Protein AF-A0A0D2IKC1-F1 (afdb_monomer_lite)

Radius of gyration: 21.01 Å; chains: 1; bounding box: 53×31×70 Å

Sequence (144 aa):
MRVSNPQKHMRSHPHPYLSGNFAPVHQTQPLTPCKYSGEIPEELRGGEYVRNGGNPVTNGDLGRDAHWFDGDGMLSGVSFTRTTNGVQPEFVNQYILTDVYLAAMSSKYLRVPTLPSIATLVNPLSSLYTMMAEPWRPASQAHQ

pLDDT: mean 77.97, std 18.46, range [29.77, 98.19]

Structure (mmCIF, N/CA/C/O backbone):
data_AF-A0A0D2IKC1-F1
#
_entry.id   AF-A0A0D2IKC1-F1
#
loop_
_atom_site.group_PDB
_atom_site.id
_atom_site.type_symbol
_atom_site.label_atom_id
_atom_site.label_alt_id
_atom_site.label_comp_id
_atom_site.label_asym_id
_atom_site.label_entity_id
_atom_site.label_seq_id
_atom_site.pdbx_PDB_ins_code
_atom_site.Cartn_x
_atom_site.Cartn_y
_atom_site.Cartn_z
_atom_site.occupancy
_atom_site.B_iso_or_equiv
_atom_site.auth_seq_id
_atom_site.auth_comp_id
_atom_site.auth_asym_id
_atom_site.auth_atom_id
_atom_site.pdbx_PDB_model_num
ATOM 1 N N . MET A 1 1 ? 31.968 16.083 -44.569 1.00 36.75 1 MET A N 1
ATOM 2 C CA . MET A 1 1 ? 30.580 15.748 -44.184 1.00 36.75 1 MET A CA 1
ATOM 3 C C . MET A 1 1 ? 30.506 15.682 -42.666 1.00 36.75 1 MET A C 1
ATOM 5 O O . MET A 1 1 ? 31.145 14.818 -42.085 1.00 36.75 1 MET A O 1
ATOM 9 N N . ARG A 1 2 ? 29.832 16.639 -42.014 1.00 33.56 2 ARG A N 1
ATOM 10 C CA . ARG A 1 2 ? 29.588 16.599 -40.563 1.00 33.56 2 ARG A CA 1
ATOM 11 C C . ARG A 1 2 ? 28.373 15.708 -40.328 1.00 33.56 2 ARG A C 1
ATOM 13 O O . ARG A 1 2 ? 27.278 16.066 -40.744 1.00 33.56 2 ARG A O 1
ATOM 20 N N . VAL A 1 3 ? 28.588 14.550 -39.715 1.00 41.09 3 VAL A N 1
ATOM 21 C CA . VAL A 1 3 ? 27.507 13.678 -39.254 1.00 41.09 3 VAL A CA 1
ATOM 22 C C . VAL A 1 3 ? 26.861 14.381 -38.063 1.00 41.09 3 VAL A C 1
ATOM 24 O O . VAL A 1 3 ? 27.502 14.592 -37.035 1.00 41.09 3 VAL A O 1
ATOM 27 N N . SER A 1 4 ? 25.624 14.836 -38.235 1.00 38.31 4 SER A N 1
ATOM 28 C CA . SER A 1 4 ? 24.820 15.425 -37.169 1.00 38.31 4 SER A CA 1
ATOM 29 C C . SER A 1 4 ? 24.510 14.352 -36.128 1.00 38.31 4 SER A C 1
ATOM 31 O O . SER A 1 4 ? 23.777 13.406 -36.404 1.00 38.31 4 SER A O 1
ATOM 33 N N . ASN A 1 5 ? 25.088 14.508 -34.940 1.00 39.28 5 ASN A N 1
ATOM 34 C CA . ASN A 1 5 ? 24.767 13.737 -33.747 1.00 39.28 5 ASN A CA 1
ATOM 35 C C . ASN A 1 5 ? 23.294 14.005 -33.370 1.00 39.28 5 ASN A C 1
ATOM 37 O O . ASN A 1 5 ? 22.967 15.169 -33.117 1.00 39.28 5 ASN A O 1
ATOM 41 N N . PRO A 1 6 ? 22.390 13.008 -33.348 1.00 40.22 6 PRO A N 1
ATOM 42 C CA . PRO A 1 6 ? 21.033 13.236 -32.874 1.00 40.22 6 PRO A CA 1
ATOM 43 C C . PRO A 1 6 ? 21.110 13.568 -31.382 1.00 40.22 6 PRO A C 1
ATOM 45 O O . PRO A 1 6 ? 21.618 12.786 -30.576 1.00 40.22 6 PRO A O 1
ATOM 48 N N . GLN A 1 7 ? 20.678 14.774 -31.014 1.00 43.16 7 GLN A N 1
ATOM 49 C CA . GLN A 1 7 ? 20.660 15.192 -29.620 1.00 43.16 7 GLN A CA 1
ATOM 50 C C . GLN A 1 7 ? 19.737 14.263 -28.827 1.00 43.16 7 GLN A C 1
ATOM 52 O O . GLN A 1 7 ? 18.526 14.236 -29.028 1.00 43.16 7 GLN A O 1
ATOM 57 N N . LYS A 1 8 ? 20.347 13.500 -27.914 1.00 44.22 8 LYS A N 1
ATOM 58 C CA . LYS A 1 8 ? 19.690 12.764 -26.834 1.00 44.22 8 LYS A CA 1
ATOM 59 C C . LYS A 1 8 ? 18.758 13.718 -26.092 1.00 44.22 8 LYS A C 1
ATOM 61 O O . LYS A 1 8 ? 19.224 14.560 -25.326 1.00 44.22 8 LYS A O 1
ATOM 66 N N . HIS A 1 9 ? 17.452 13.571 -26.286 1.00 40.59 9 HIS A N 1
ATOM 67 C CA . HIS A 1 9 ? 16.474 14.193 -25.406 1.00 40.59 9 HIS A CA 1
ATOM 68 C C . HIS A 1 9 ? 16.601 13.512 -24.039 1.00 40.59 9 HIS A C 1
ATOM 70 O O . HIS A 1 9 ? 16.037 12.445 -23.801 1.00 40.59 9 HIS A O 1
ATOM 76 N N . MET A 1 10 ? 17.393 14.095 -23.138 1.00 43.75 10 MET A N 1
ATOM 77 C CA . MET A 1 10 ? 17.291 13.760 -21.724 1.00 43.75 10 MET A CA 1
ATOM 78 C C . MET A 1 10 ? 15.856 14.084 -21.313 1.00 43.75 10 MET A C 1
ATOM 80 O O . MET A 1 10 ? 15.441 15.243 -21.389 1.00 43.75 10 MET A O 1
ATOM 84 N N . ARG A 1 11 ? 15.068 13.069 -20.940 1.00 51.44 11 ARG A N 1
ATOM 85 C CA . ARG A 1 11 ? 13.769 13.298 -20.305 1.00 51.44 11 ARG A CA 1
ATOM 86 C C . ARG A 1 11 ? 14.058 14.027 -18.993 1.00 51.44 11 ARG A C 1
ATOM 88 O O . ARG A 1 11 ? 14.501 13.426 -18.025 1.00 51.44 11 ARG A O 1
ATOM 95 N N . SER A 1 12 ? 13.882 15.346 -19.000 1.00 54.03 12 SER A N 1
ATOM 96 C CA . SER A 1 12 ? 14.170 16.240 -17.872 1.00 54.03 12 SER A CA 1
ATOM 97 C C . SER A 1 12 ? 13.123 16.167 -16.758 1.00 54.03 12 SER A C 1
ATOM 99 O O . SER A 1 12 ? 13.235 16.886 -15.769 1.00 54.03 12 SER A O 1
ATOM 101 N N . HIS A 1 13 ? 12.110 15.312 -16.912 1.00 57.81 13 HIS A N 1
ATOM 102 C CA . HIS A 1 13 ? 10.990 15.184 -15.992 1.00 57.81 13 HIS A CA 1
ATOM 103 C C . HIS A 1 13 ? 10.918 13.745 -15.462 1.00 57.81 13 HIS A C 1
ATOM 105 O O . HIS A 1 13 ? 11.037 12.811 -16.262 1.00 57.81 13 HIS A O 1
ATOM 111 N N . PRO A 1 14 ? 10.723 13.554 -14.143 1.00 65.56 14 PRO A N 1
ATOM 112 C CA . PRO A 1 14 ? 10.486 12.235 -13.572 1.00 65.56 14 PRO A CA 1
ATOM 113 C C . PRO A 1 14 ? 9.279 11.567 -14.244 1.00 65.56 14 PRO A C 1
ATOM 115 O O . PRO A 1 14 ? 8.345 12.253 -14.664 1.00 65.56 14 PRO A O 1
ATOM 118 N N . HIS A 1 15 ? 9.285 10.234 -14.342 1.00 69.62 15 HIS A N 1
ATOM 119 C CA . HIS A 1 15 ? 8.176 9.496 -14.949 1.00 69.62 15 HIS A CA 1
ATOM 120 C C . HIS A 1 15 ? 6.845 9.876 -14.258 1.00 69.62 15 HIS A C 1
ATOM 122 O O . HIS A 1 15 ? 6.787 9.882 -13.022 1.00 69.62 15 HIS A O 1
ATOM 128 N N . PRO A 1 16 ? 5.762 10.187 -14.998 1.00 72.62 16 PRO A N 1
ATOM 129 C CA . PRO A 1 16 ? 4.511 10.677 -14.407 1.00 72.62 16 PRO A CA 1
ATOM 130 C C . PRO A 1 16 ? 3.905 9.702 -13.385 1.00 72.62 16 PRO A C 1
ATOM 132 O O . PRO A 1 16 ? 3.363 10.131 -12.374 1.00 72.62 16 PRO A O 1
ATOM 135 N N . TYR A 1 17 ? 4.070 8.393 -13.595 1.00 74.19 17 TYR A N 1
ATOM 136 C CA . TYR A 1 17 ? 3.612 7.350 -12.661 1.00 74.19 17 TYR A CA 1
ATOM 137 C C . TYR A 1 17 ? 4.562 7.047 -11.495 1.00 74.19 17 TYR A C 1
ATOM 139 O O . TYR A 1 17 ? 4.313 6.108 -10.753 1.00 74.19 17 TYR A O 1
ATOM 147 N N . LEU A 1 18 ? 5.652 7.800 -11.343 1.00 74.19 18 LEU A N 1
ATOM 148 C CA . LEU A 1 18 ? 6.610 7.663 -10.240 1.00 74.19 18 LEU A CA 1
ATOM 149 C C . LEU A 1 18 ? 6.858 9.011 -9.544 1.00 74.19 18 LEU A C 1
ATOM 151 O O . LEU A 1 18 ? 7.873 9.195 -8.875 1.00 74.19 18 LEU A O 1
ATOM 155 N N . SER A 1 19 ? 5.957 9.982 -9.726 1.00 78.44 19 SER A N 1
ATOM 156 C CA . SER A 1 19 ? 6.089 11.332 -9.174 1.00 78.44 19 SER A CA 1
ATOM 157 C C . SER A 1 19 ? 4.774 11.866 -8.605 1.00 78.44 19 SER A C 1
ATOM 159 O O . SER A 1 19 ? 3.685 11.383 -8.921 1.00 78.44 19 SER A O 1
ATOM 161 N N . GLY A 1 20 ? 4.879 12.858 -7.713 1.00 84.56 20 GLY A N 1
ATOM 162 C CA . GLY A 1 20 ? 3.728 13.437 -7.017 1.00 84.56 20 GLY A CA 1
ATOM 163 C C . GLY A 1 20 ? 2.940 12.382 -6.235 1.00 84.56 20 GLY A C 1
ATOM 164 O O . GLY A 1 20 ? 3.525 11.565 -5.531 1.00 84.56 20 GLY A O 1
ATOM 165 N N . ASN A 1 21 ? 1.616 12.367 -6.394 1.00 84.81 21 ASN A N 1
ATOM 166 C CA . ASN A 1 21 ? 0.735 11.397 -5.727 1.00 84.81 21 ASN A CA 1
ATOM 167 C C . ASN A 1 21 ? 0.915 9.944 -6.206 1.00 84.81 21 ASN A C 1
ATOM 169 O O . ASN A 1 21 ? 0.376 9.038 -5.577 1.00 84.81 21 ASN A O 1
ATOM 173 N N . PHE A 1 22 ? 1.637 9.723 -7.308 1.00 82.50 22 PHE A N 1
ATOM 174 C CA . PHE A 1 22 ? 1.987 8.392 -7.812 1.00 82.50 22 PHE A CA 1
ATOM 175 C C . PHE A 1 22 ? 3.395 7.962 -7.386 1.00 82.50 22 PHE A C 1
ATOM 177 O O . PHE A 1 22 ? 3.862 6.899 -7.785 1.00 82.50 22 PHE A O 1
ATOM 184 N N . ALA A 1 23 ? 4.098 8.788 -6.604 1.00 84.31 23 ALA A N 1
ATOM 185 C CA . ALA A 1 23 ? 5.395 8.411 -6.071 1.00 84.31 23 ALA A CA 1
ATOM 186 C C . ALA A 1 23 ? 5.254 7.192 -5.135 1.00 84.31 23 ALA A C 1
ATOM 188 O O . ALA A 1 23 ? 4.305 7.135 -4.347 1.00 84.31 23 ALA A O 1
ATOM 189 N N . PRO A 1 24 ? 6.196 6.236 -5.185 1.00 85.94 24 PRO A N 1
ATOM 190 C CA . PRO A 1 24 ? 6.173 5.076 -4.303 1.00 85.94 24 PRO A CA 1
ATOM 191 C C . PRO A 1 24 ? 6.246 5.460 -2.821 1.00 85.94 24 PRO A C 1
ATOM 193 O O . PRO A 1 24 ? 7.022 6.329 -2.417 1.00 85.94 24 PRO A O 1
ATOM 196 N N . VAL A 1 25 ? 5.479 4.757 -1.993 1.00 88.50 25 VAL A N 1
ATOM 197 C CA . VAL A 1 25 ? 5.512 4.850 -0.532 1.00 88.50 25 VAL A CA 1
ATOM 198 C C . VAL A 1 25 ? 6.318 3.675 0.012 1.00 88.50 25 VAL A C 1
ATOM 200 O O . VAL A 1 25 ? 5.854 2.541 0.041 1.00 88.50 25 VAL A O 1
ATOM 203 N N . HIS A 1 26 ? 7.544 3.926 0.463 1.00 85.50 26 HIS A N 1
ATOM 204 C CA . HIS A 1 26 ? 8.419 2.854 0.957 1.00 85.50 26 HIS A CA 1
ATOM 205 C C . HIS A 1 26 ? 8.158 2.458 2.415 1.00 85.50 26 HIS A C 1
ATOM 207 O O . HIS A 1 26 ? 8.570 1.383 2.844 1.00 85.50 26 HIS A O 1
ATOM 213 N N . GLN A 1 27 ? 7.486 3.317 3.178 1.00 90.44 27 GLN A N 1
ATOM 214 C CA . GLN A 1 27 ? 7.196 3.071 4.583 1.00 90.44 27 GLN A CA 1
ATOM 215 C C . GLN A 1 27 ? 5.941 2.213 4.734 1.00 90.44 27 GLN A C 1
ATOM 217 O O . GLN A 1 27 ? 4.877 2.579 4.237 1.00 90.44 27 GLN A O 1
ATOM 222 N N . THR A 1 28 ? 6.053 1.123 5.485 1.00 94.69 28 THR A N 1
ATOM 223 C CA . THR A 1 28 ? 4.905 0.392 6.022 1.00 94.69 28 THR A CA 1
ATOM 224 C C . THR A 1 28 ? 4.590 0.885 7.428 1.00 94.69 28 THR A C 1
ATOM 226 O O . THR A 1 28 ? 5.493 1.238 8.192 1.00 94.69 28 THR A O 1
ATOM 229 N N . GLN A 1 29 ? 3.311 0.921 7.774 1.00 96.25 29 GLN A N 1
ATOM 230 C CA . GLN A 1 29 ? 2.822 1.374 9.067 1.00 96.25 29 GLN A CA 1
ATOM 231 C C . GLN A 1 29 ? 1.930 0.283 9.660 1.00 96.25 29 GLN A C 1
ATOM 233 O O . GLN A 1 29 ? 1.029 -0.198 8.966 1.00 96.25 29 GLN A O 1
ATOM 238 N N . PRO A 1 30 ? 2.155 -0.112 10.928 1.00 96.62 30 PRO A N 1
ATOM 239 C CA . PRO A 1 30 ? 1.177 -0.901 11.667 1.00 96.62 30 PRO A CA 1
ATOM 240 C C . PRO A 1 30 ? -0.064 -0.040 11.940 1.00 96.62 30 PRO A C 1
ATOM 242 O O . PRO A 1 30 ? -0.077 1.140 11.591 1.00 96.62 30 PRO A O 1
ATOM 245 N N . LEU A 1 31 ? -1.076 -0.601 12.609 1.00 97.06 31 LEU A N 1
ATOM 246 C CA . LEU A 1 31 ? -2.231 0.165 13.089 1.00 97.06 31 LEU A CA 1
ATOM 247 C C . LEU A 1 31 ? -1.763 1.421 13.840 1.00 97.06 31 LEU A C 1
ATOM 249 O O . LEU A 1 31 ? -1.176 1.342 14.919 1.00 97.06 31 LEU A O 1
ATOM 253 N N . THR A 1 32 ? -1.965 2.573 13.204 1.00 97.75 32 THR A N 1
ATOM 254 C CA . THR A 1 32 ? -1.449 3.868 13.643 1.00 97.75 32 THR A CA 1
ATOM 255 C C . THR A 1 32 ? -2.616 4.841 13.803 1.00 97.75 32 THR A C 1
ATOM 257 O O . THR A 1 32 ? -3.288 5.142 12.810 1.00 97.75 32 THR A O 1
ATOM 260 N N . PRO A 1 33 ? -2.871 5.372 15.015 1.00 97.00 33 PRO A N 1
ATOM 261 C CA . PRO A 1 33 ? -3.985 6.282 15.266 1.00 97.00 33 PRO A CA 1
ATOM 262 C C . PRO A 1 33 ? -4.004 7.494 14.331 1.00 97.00 33 PRO A C 1
ATOM 264 O O . PRO A 1 33 ? -3.028 8.238 14.210 1.00 97.00 33 PRO A O 1
ATOM 267 N N . CYS A 1 34 ? -5.148 7.711 13.687 1.00 95.19 34 CYS A N 1
ATOM 268 C CA . CYS A 1 34 ? -5.388 8.837 12.796 1.00 95.19 34 CYS A CA 1
ATOM 269 C C . CYS A 1 34 ? -6.026 10.011 13.536 1.00 95.19 34 CYS A C 1
ATOM 271 O O . CYS A 1 34 ? -6.860 9.842 14.428 1.00 95.19 34 CYS A O 1
ATOM 273 N N . LYS A 1 35 ? -5.695 11.225 13.090 1.00 95.81 35 LYS A N 1
ATOM 274 C CA . LYS A 1 35 ? -6.485 12.415 13.419 1.00 95.81 35 LYS A CA 1
ATOM 275 C C . LYS A 1 35 ? -7.739 12.428 12.550 1.00 95.81 35 LYS A C 1
ATOM 277 O O . LYS A 1 35 ? -7.649 12.194 11.347 1.00 95.81 35 LYS A O 1
ATOM 282 N N . TYR A 1 36 ? -8.880 12.742 13.149 1.00 95.19 36 TYR A N 1
ATOM 283 C CA . TYR A 1 36 ? -10.155 12.895 12.454 1.00 95.19 36 TYR A CA 1
ATOM 284 C C . TYR A 1 36 ? -10.929 14.089 13.026 1.00 95.19 36 TYR A C 1
ATOM 286 O O . TYR A 1 36 ? -10.593 14.608 14.092 1.00 95.19 36 TYR A O 1
ATOM 294 N N . SER A 1 37 ? -11.941 14.547 12.296 1.00 96.31 37 SER A N 1
ATOM 295 C CA . SER A 1 37 ? -12.863 15.600 12.719 1.00 96.31 37 SER A CA 1
ATOM 296 C C . SER A 1 37 ? -14.306 15.122 12.566 1.00 96.31 37 SER A C 1
ATOM 298 O O . SER A 1 37 ? -14.600 14.280 11.719 1.00 96.31 37 SER A O 1
ATOM 300 N N . GLY A 1 38 ? -15.202 15.663 13.393 1.00 95.00 38 GLY A N 1
ATOM 301 C CA . GLY A 1 38 ? -16.590 15.210 13.464 1.00 95.00 38 GLY A CA 1
ATOM 302 C C . GLY A 1 38 ? -16.752 13.929 14.284 1.00 95.00 38 GLY A C 1
ATOM 303 O O . GLY A 1 38 ? -15.924 13.614 15.138 1.00 95.00 38 GLY A O 1
ATOM 304 N N . GLU A 1 39 ? -17.840 13.215 14.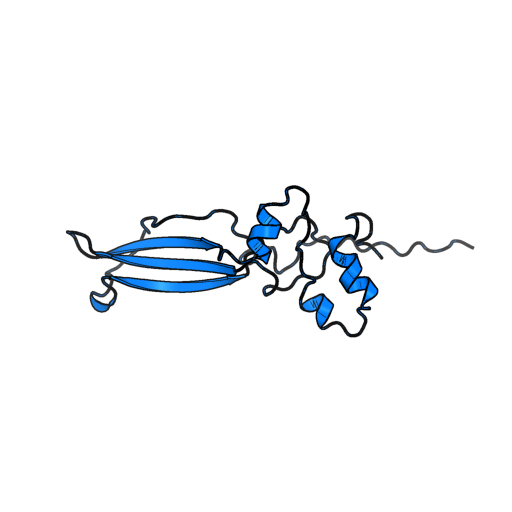025 1.00 94.56 39 GLU A N 1
ATOM 305 C CA . GLU A 1 39 ? -18.209 11.982 14.715 1.00 94.56 39 GLU A CA 1
ATOM 306 C C . GLU A 1 39 ? -18.168 10.809 13.732 1.00 94.56 39 GLU A C 1
ATOM 308 O O . GLU A 1 39 ? -18.596 10.935 12.583 1.00 94.56 39 GLU A O 1
ATOM 313 N N . ILE A 1 40 ? -17.614 9.679 14.171 1.00 95.44 40 ILE A N 1
ATOM 314 C CA . ILE A 1 40 ? -17.551 8.459 13.364 1.00 95.44 40 ILE A CA 1
ATOM 315 C C . ILE A 1 40 ? -18.844 7.672 13.602 1.00 95.44 40 ILE A C 1
ATOM 317 O O . ILE A 1 40 ? -19.117 7.348 14.758 1.00 95.44 40 ILE A O 1
ATOM 321 N N . PRO A 1 41 ? -19.614 7.338 12.548 1.00 94.69 41 PRO A N 1
ATOM 322 C CA . PRO A 1 41 ? -20.848 6.574 12.689 1.00 94.69 41 PRO A CA 1
ATOM 323 C C . PRO A 1 41 ? -20.625 5.220 13.363 1.00 94.69 41 PRO A C 1
ATOM 325 O O . PRO A 1 41 ? -19.647 4.517 13.086 1.00 94.69 41 PRO A O 1
ATOM 328 N N . GLU A 1 42 ? -21.562 4.835 14.224 1.00 92.75 42 GLU A N 1
ATOM 329 C CA . GLU A 1 42 ? -21.457 3.613 15.021 1.00 92.75 42 GLU A CA 1
ATOM 330 C C . GLU A 1 42 ? -21.507 2.336 14.178 1.00 92.75 42 GLU A C 1
ATOM 332 O O . GLU A 1 42 ? -21.002 1.294 14.590 1.00 92.75 42 GLU A O 1
ATOM 337 N N . GLU A 1 43 ? -22.052 2.416 12.968 1.00 95.06 43 GLU A N 1
ATOM 338 C CA . GLU A 1 43 ? -22.112 1.324 12.001 1.00 95.06 43 GLU A CA 1
ATOM 339 C C . GLU A 1 43 ? -20.726 0.937 11.466 1.00 95.06 43 GLU A C 1
ATOM 341 O O . GLU A 1 43 ? -20.538 -0.190 11.012 1.00 95.06 43 GLU A O 1
ATOM 346 N N . LEU A 1 44 ? -19.745 1.846 11.528 1.00 95.50 44 LEU A N 1
ATOM 347 C CA . LEU A 1 44 ? -18.365 1.565 11.121 1.00 95.50 44 LEU A CA 1
ATOM 348 C C . LEU A 1 44 ? -17.549 0.895 12.231 1.00 95.50 44 LEU A C 1
ATOM 350 O O . LEU A 1 44 ? -16.456 0.399 11.971 1.00 95.50 44 LEU A O 1
ATOM 354 N N . ARG A 1 45 ? -18.052 0.868 13.469 1.00 95.38 45 ARG A N 1
ATOM 355 C CA . ARG A 1 45 ? -17.351 0.335 14.641 1.00 95.38 45 ARG A CA 1
ATOM 356 C C . ARG A 1 45 ? -16.974 -1.137 14.444 1.00 95.38 45 ARG A C 1
ATOM 358 O O . ARG A 1 45 ? -17.836 -2.007 14.360 1.00 95.38 45 ARG A O 1
ATOM 365 N N . GLY A 1 46 ? -15.675 -1.424 14.483 1.00 95.12 46 GLY A N 1
ATOM 366 C CA . GLY A 1 46 ? -15.120 -2.762 14.263 1.00 95.12 46 GLY A CA 1
ATOM 367 C C . GLY A 1 46 ? -15.018 -3.165 12.789 1.00 95.12 46 GLY A C 1
ATOM 368 O O . GLY A 1 46 ? -14.656 -4.303 12.507 1.00 95.12 46 GLY A O 1
ATOM 369 N N . GLY A 1 47 ? -15.346 -2.259 11.865 1.00 97.19 47 GLY A N 1
ATOM 370 C CA . GLY A 1 47 ? -15.135 -2.426 10.434 1.00 97.19 47 GLY A CA 1
ATOM 371 C C . GLY A 1 47 ? -13.772 -1.908 9.976 1.00 97.19 47 GLY A C 1
ATOM 372 O O . GLY A 1 47 ? -13.037 -1.255 10.720 1.00 97.19 47 GLY A O 1
ATOM 373 N N . GLU A 1 48 ? -13.458 -2.169 8.711 1.00 97.56 48 GLU A N 1
ATOM 374 C CA . GLU A 1 48 ? -12.225 -1.721 8.072 1.00 97.56 48 GLU A CA 1
ATOM 375 C C . GLU A 1 48 ? -12.501 -1.316 6.621 1.00 97.56 48 GLU A C 1
ATOM 377 O O . GLU A 1 48 ? -13.205 -2.010 5.884 1.00 97.56 48 GLU A O 1
ATOM 382 N N . TYR A 1 49 ? -11.938 -0.185 6.204 1.00 97.44 49 TYR A N 1
ATOM 383 C CA . TYR A 1 49 ? -11.844 0.175 4.794 1.00 97.44 49 TYR A CA 1
ATOM 384 C C . TYR A 1 49 ? -10.486 -0.269 4.264 1.00 97.44 49 TYR A C 1
ATOM 386 O O . TYR A 1 49 ? -9.473 0.110 4.840 1.00 97.44 49 TYR A O 1
ATOM 394 N N . VAL A 1 50 ? -10.456 -1.009 3.154 1.00 97.69 50 VAL A N 1
ATOM 395 C CA . VAL A 1 50 ? -9.217 -1.514 2.545 1.00 97.69 50 VAL A CA 1
ATOM 396 C C . VAL A 1 50 ? -9.168 -1.141 1.066 1.00 97.69 50 VAL A C 1
ATOM 398 O O . VAL A 1 50 ? -10.138 -1.328 0.331 1.00 97.69 50 VAL A O 1
ATOM 401 N N . ARG A 1 51 ? -8.014 -0.648 0.610 1.00 96.38 51 ARG A N 1
ATOM 402 C CA . ARG A 1 51 ? -7.730 -0.332 -0.793 1.00 96.38 51 ARG A CA 1
ATOM 403 C C . ARG A 1 51 ? -6.437 -1.006 -1.237 1.00 96.38 51 ARG A C 1
ATOM 405 O O . ARG A 1 51 ? -5.412 -0.870 -0.577 1.00 96.38 51 ARG A O 1
ATOM 412 N N . ASN A 1 52 ? -6.469 -1.651 -2.399 1.00 94.06 52 ASN A N 1
ATOM 413 C CA . ASN A 1 52 ? -5.265 -2.123 -3.082 1.00 94.06 52 ASN A CA 1
ATOM 414 C C . ASN A 1 52 ? -4.701 -1.038 -4.018 1.00 94.06 52 ASN A C 1
ATOM 416 O O . ASN A 1 52 ? -5.454 -0.233 -4.574 1.00 94.06 52 ASN A O 1
ATOM 420 N N . GLY A 1 53 ? -3.387 -1.019 -4.213 1.00 89.81 53 GLY A N 1
ATOM 421 C CA . GLY A 1 53 ? -2.717 -0.186 -5.206 1.00 89.81 53 GLY A CA 1
ATOM 422 C C . GLY A 1 53 ? -1.325 -0.710 -5.551 1.00 89.81 53 GLY A C 1
ATOM 423 O O . GLY A 1 53 ? -0.678 -1.357 -4.730 1.00 89.81 53 GLY A O 1
ATOM 424 N N . GLY A 1 54 ? -0.870 -0.414 -6.770 1.00 89.06 54 GLY A N 1
ATOM 425 C CA . GLY A 1 54 ? 0.505 -0.681 -7.184 1.00 89.06 54 GLY A CA 1
ATOM 426 C C . GLY A 1 54 ? 1.463 0.298 -6.509 1.00 89.06 54 GLY A C 1
ATOM 427 O O . GLY A 1 54 ? 1.271 1.511 -6.577 1.00 89.06 54 GLY A O 1
ATOM 428 N N . ASN A 1 55 ? 2.488 -0.232 -5.856 1.00 89.25 55 ASN A N 1
ATOM 429 C CA . ASN A 1 55 ? 3.496 0.523 -5.134 1.00 89.25 55 ASN A CA 1
ATOM 430 C C . ASN A 1 55 ? 4.876 -0.109 -5.385 1.00 89.25 55 ASN A C 1
ATOM 432 O O . ASN A 1 55 ? 5.281 -1.016 -4.665 1.00 89.25 55 ASN A O 1
ATOM 436 N N . PRO A 1 56 ? 5.590 0.300 -6.443 1.00 85.00 56 PRO A N 1
ATOM 437 C CA . PRO A 1 56 ? 6.787 -0.410 -6.873 1.00 85.00 56 PRO A CA 1
ATOM 438 C C . PRO A 1 56 ? 7.946 -0.261 -5.876 1.00 85.00 56 PRO A C 1
ATOM 440 O O . PRO A 1 56 ? 8.329 0.857 -5.524 1.00 85.00 56 PRO A O 1
ATOM 443 N N . VAL A 1 57 ? 8.547 -1.385 -5.475 1.00 80.69 57 VAL A N 1
ATOM 444 C CA . VAL A 1 57 ? 9.681 -1.433 -4.534 1.00 80.69 57 VAL A CA 1
ATOM 445 C C . VAL A 1 57 ? 10.994 -1.023 -5.205 1.00 80.69 57 VAL A C 1
ATOM 447 O O . VAL A 1 57 ? 11.796 -0.298 -4.617 1.00 80.69 57 VAL A O 1
ATOM 450 N N . THR A 1 58 ? 11.212 -1.452 -6.452 1.00 71.12 58 THR A N 1
ATOM 451 C CA . THR A 1 58 ? 12.436 -1.186 -7.225 1.00 71.12 58 THR A CA 1
ATOM 452 C C . THR A 1 58 ? 12.157 -0.228 -8.384 1.00 71.12 58 THR A C 1
ATOM 454 O O . THR A 1 58 ? 11.528 -0.618 -9.365 1.00 71.12 58 THR A O 1
ATOM 457 N N . ASN A 1 59 ? 12.655 1.012 -8.314 1.00 62.12 59 ASN A N 1
ATOM 458 C CA . ASN A 1 59 ? 12.508 2.011 -9.391 1.00 62.12 59 ASN A CA 1
ATOM 459 C C . ASN A 1 59 ? 13.795 2.797 -9.665 1.00 62.12 59 ASN A C 1
ATOM 461 O O . ASN A 1 59 ? 13.745 3.985 -9.977 1.00 62.12 59 ASN A O 1
ATOM 465 N N . GLY A 1 60 ? 14.958 2.155 -9.522 1.00 54.53 60 GLY A N 1
ATOM 466 C CA . GLY A 1 60 ? 16.247 2.829 -9.691 1.00 54.53 60 GLY A CA 1
ATOM 467 C C . GLY A 1 60 ? 16.486 3.376 -11.102 1.00 54.53 60 GLY A C 1
ATOM 468 O O . GLY A 1 60 ? 17.343 4.241 -11.266 1.00 54.53 60 GLY A O 1
ATOM 469 N N . ASP A 1 61 ? 15.731 2.906 -12.100 1.00 58.47 61 ASP A N 1
ATOM 470 C CA . ASP A 1 61 ? 15.883 3.313 -13.495 1.00 58.47 61 ASP A CA 1
ATOM 471 C C . ASP A 1 61 ? 14.650 4.084 -14.003 1.00 58.47 61 ASP A C 1
ATOM 473 O O . ASP A 1 61 ? 13.619 3.509 -14.354 1.00 58.47 61 ASP A O 1
ATOM 477 N N . LEU A 1 62 ? 14.758 5.418 -14.021 1.00 55.62 62 LEU A N 1
ATOM 478 C CA . LEU A 1 62 ? 13.719 6.351 -14.489 1.00 55.62 62 LEU A CA 1
ATOM 479 C C . LEU A 1 62 ? 13.575 6.377 -16.025 1.00 55.62 62 LEU A C 1
ATOM 481 O O . LEU A 1 62 ? 12.718 7.090 -16.548 1.00 55.62 62 LEU A O 1
ATOM 485 N N . GLY A 1 63 ? 14.431 5.646 -16.749 1.00 56.25 63 GLY A N 1
ATOM 486 C CA . GLY A 1 63 ? 14.450 5.593 -18.212 1.00 56.25 63 GLY A CA 1
ATOM 487 C C . GLY A 1 63 ? 13.556 4.520 -18.840 1.00 56.25 63 GLY A C 1
ATOM 488 O O . GLY A 1 63 ? 13.419 4.514 -20.062 1.00 56.25 63 GLY A O 1
ATOM 489 N N . ARG A 1 64 ? 12.967 3.617 -18.043 1.00 66.06 64 ARG A N 1
ATOM 490 C CA . ARG A 1 64 ? 12.107 2.534 -18.547 1.00 66.06 64 ARG A CA 1
ATOM 491 C C . ARG A 1 64 ? 10.684 3.005 -18.833 1.00 66.06 64 ARG A C 1
ATOM 493 O O . ARG A 1 64 ? 10.206 3.970 -18.232 1.00 66.06 64 ARG A O 1
ATOM 500 N N . ASP A 1 65 ? 10.002 2.266 -19.700 1.00 67.44 65 ASP A N 1
ATOM 501 C CA . ASP A 1 65 ? 8.550 2.339 -19.771 1.00 67.44 65 ASP A CA 1
ATOM 502 C C . ASP A 1 65 ? 7.986 1.834 -18.438 1.00 67.44 65 ASP A C 1
ATOM 504 O O . ASP A 1 65 ? 8.397 0.798 -17.909 1.00 67.44 65 ASP A O 1
ATOM 508 N N . ALA A 1 66 ? 7.101 2.624 -17.842 1.00 69.69 66 ALA A N 1
ATOM 509 C CA . ALA A 1 66 ? 6.449 2.284 -16.592 1.00 69.69 66 ALA A CA 1
ATOM 510 C C . ALA A 1 66 ? 4.964 2.603 -16.697 1.00 69.69 66 ALA A C 1
ATOM 512 O O . ALA A 1 66 ? 4.550 3.584 -17.315 1.00 69.69 66 ALA A O 1
ATOM 513 N N . HIS A 1 67 ? 4.161 1.787 -16.038 1.00 74.00 67 HIS A N 1
ATOM 514 C CA . HIS A 1 67 ? 2.734 1.954 -15.894 1.00 74.00 67 HIS A CA 1
ATOM 515 C C . HIS A 1 67 ? 2.382 1.829 -14.410 1.00 74.00 67 HIS A C 1
ATOM 517 O O . HIS A 1 67 ? 2.978 1.043 -13.679 1.00 74.00 67 HIS A O 1
ATOM 523 N N . TRP A 1 68 ? 1.381 2.573 -13.945 1.00 67.94 68 TRP A N 1
ATOM 524 C CA . TRP A 1 68 ? 0.859 2.472 -12.572 1.00 67.94 68 TRP A CA 1
ATOM 525 C C . TRP A 1 68 ? 0.361 1.063 -12.166 1.00 67.94 68 TRP A C 1
ATOM 527 O O . TRP A 1 68 ? 0.151 0.814 -10.982 1.00 67.94 68 TRP A O 1
ATOM 537 N N . PHE A 1 69 ? 0.214 0.131 -13.119 1.00 76.62 69 PHE A N 1
ATOM 538 C CA . PHE A 1 69 ? -0.089 -1.286 -12.858 1.00 76.62 69 PHE A CA 1
ATOM 539 C C . PHE A 1 69 ? 1.147 -2.171 -12.635 1.00 76.62 69 PHE A C 1
ATOM 541 O O . PHE A 1 69 ? 0.987 -3.320 -12.245 1.00 76.62 69 PHE A O 1
ATOM 548 N N . ASP A 1 70 ? 2.360 -1.659 -12.849 1.00 77.94 70 ASP A N 1
ATOM 549 C CA . ASP A 1 70 ? 3.593 -2.454 -12.739 1.00 77.94 70 ASP A CA 1
ATOM 550 C C . ASP A 1 70 ? 4.153 -2.512 -11.309 1.00 77.94 70 ASP A C 1
ATOM 552 O O . ASP A 1 70 ? 5.216 -3.085 -11.080 1.00 77.94 70 ASP A O 1
ATOM 556 N N . GLY A 1 71 ? 3.502 -1.843 -10.354 1.00 83.94 71 GLY A N 1
ATOM 557 C CA . GLY A 1 71 ? 3.959 -1.791 -8.970 1.00 83.94 71 GLY A CA 1
ATOM 558 C C . GLY A 1 71 ? 3.598 -3.035 -8.167 1.00 83.94 71 GLY A C 1
ATOM 559 O O . GLY A 1 71 ? 2.541 -3.627 -8.375 1.00 83.94 71 GLY A O 1
ATOM 560 N N . ASP A 1 72 ? 4.441 -3.377 -7.190 1.00 90.38 72 ASP A N 1
ATOM 561 C CA . ASP A 1 72 ? 4.131 -4.404 -6.197 1.00 90.38 72 ASP A CA 1
ATOM 562 C C . ASP A 1 72 ? 2.837 -4.054 -5.453 1.00 90.38 72 ASP A C 1
ATOM 564 O O . ASP A 1 72 ? 2.589 -2.896 -5.116 1.00 90.38 72 ASP A O 1
ATOM 568 N N . GLY A 1 73 ? 1.992 -5.048 -5.190 1.00 92.69 73 GLY A N 1
ATOM 569 C CA . GLY A 1 73 ? 0.729 -4.811 -4.497 1.00 92.69 73 GLY A CA 1
ATOM 570 C C . GLY A 1 73 ? 0.960 -4.330 -3.066 1.00 92.69 73 GLY A C 1
ATOM 571 O O . GLY A 1 73 ? 1.634 -5.005 -2.286 1.00 92.69 73 GLY A O 1
ATOM 572 N N . MET A 1 74 ? 0.364 -3.197 -2.701 1.00 95.44 74 MET A N 1
ATOM 573 C CA . MET A 1 74 ? 0.300 -2.718 -1.323 1.00 95.44 74 MET A CA 1
ATOM 574 C C . MET A 1 74 ? -1.155 -2.470 -0.933 1.00 95.44 74 MET A C 1
ATOM 576 O O . MET A 1 74 ? -1.885 -1.744 -1.612 1.00 95.44 74 MET A O 1
ATOM 580 N N . LEU A 1 75 ? -1.568 -3.072 0.180 1.00 97.00 75 LEU A N 1
ATOM 581 C CA . LEU A 1 75 ? -2.846 -2.772 0.806 1.00 97.00 75 LEU A CA 1
ATOM 582 C C . LEU A 1 75 ? -2.663 -1.593 1.752 1.00 97.00 75 LEU A C 1
ATOM 584 O O . LEU A 1 75 ? -1.736 -1.583 2.561 1.00 97.00 75 LEU A O 1
ATOM 588 N N . SER A 1 76 ? -3.573 -0.634 1.661 1.00 96.81 76 SER A N 1
ATOM 589 C CA . SER A 1 76 ? -3.726 0.451 2.624 1.00 96.81 76 SER A CA 1
ATOM 590 C C . SER A 1 76 ? -5.120 0.372 3.219 1.00 96.81 76 SER A C 1
ATOM 592 O O . SER A 1 76 ? -6.094 0.222 2.477 1.00 96.81 76 SER A O 1
ATOM 594 N N . GLY A 1 77 ? -5.224 0.502 4.535 1.00 97.69 77 GLY A N 1
ATOM 595 C CA . GLY A 1 77 ? -6.484 0.386 5.243 1.00 97.69 77 GLY A CA 1
ATOM 596 C C . GLY A 1 77 ? -6.656 1.403 6.359 1.00 97.69 77 GLY A C 1
ATOM 597 O O . GLY A 1 77 ? -5.694 2.017 6.823 1.00 97.69 77 GLY A O 1
ATOM 598 N N . VAL A 1 78 ? -7.911 1.586 6.758 1.00 98.19 78 VAL A N 1
ATOM 599 C CA . VAL A 1 78 ? -8.303 2.302 7.972 1.00 98.19 78 VAL A CA 1
ATOM 600 C C . VAL A 1 78 ? -9.212 1.385 8.777 1.00 98.19 78 VAL A C 1
ATOM 602 O O . VAL A 1 78 ? -10.336 1.105 8.355 1.00 98.19 78 VAL A O 1
ATOM 605 N N . SER A 1 79 ? -8.715 0.928 9.924 1.00 98.00 79 SER A N 1
ATOM 606 C CA . SER A 1 79 ? -9.469 0.149 10.907 1.00 98.00 79 SER A CA 1
ATOM 607 C C . SER A 1 79 ? -10.209 1.085 11.850 1.00 98.00 79 SER A C 1
ATOM 609 O O . SER A 1 79 ? -9.628 2.037 12.369 1.00 98.00 79 SER A O 1
ATOM 611 N N . PHE A 1 80 ? -11.485 0.813 12.102 1.00 97.88 80 PHE A N 1
ATOM 612 C CA . PHE A 1 80 ? -12.322 1.566 13.032 1.00 97.88 80 PHE A CA 1
ATOM 613 C C . PHE A 1 80 ? -12.385 0.839 14.379 1.00 97.88 80 PHE A C 1
ATOM 615 O O . PHE A 1 80 ? -13.388 0.217 14.744 1.00 97.88 80 PHE A O 1
ATOM 622 N N . THR A 1 81 ? -11.285 0.900 15.124 1.00 96.56 81 THR A N 1
ATOM 623 C CA . THR A 1 81 ? -11.078 0.128 16.351 1.00 96.56 81 THR A CA 1
ATOM 624 C C . THR A 1 81 ? -11.973 0.624 17.491 1.00 96.56 81 THR A C 1
ATOM 626 O O . THR A 1 81 ? -12.078 1.823 17.764 1.00 96.56 81 THR A O 1
ATOM 629 N N . ARG A 1 82 ? -12.629 -0.309 18.196 1.00 95.19 82 ARG A N 1
ATOM 630 C CA . ARG A 1 82 ? -13.446 0.003 19.379 1.00 95.19 82 ARG A CA 1
ATOM 631 C C . ARG A 1 82 ? -12.545 0.394 20.552 1.00 95.19 82 ARG A C 1
ATOM 633 O O . ARG A 1 82 ? -11.647 -0.353 20.926 1.00 95.19 82 ARG A O 1
ATOM 640 N N . THR A 1 83 ? -12.867 1.510 21.194 1.00 91.94 83 THR A N 1
ATOM 641 C CA . THR A 1 83 ? -12.219 1.989 22.423 1.00 91.94 83 THR A CA 1
ATOM 642 C C . THR A 1 83 ? -13.252 2.195 23.533 1.00 91.94 83 THR A C 1
ATOM 644 O O . THR A 1 83 ? -14.457 2.099 23.300 1.00 91.94 83 THR A O 1
ATOM 647 N N . THR A 1 84 ? -12.802 2.499 24.754 1.00 91.06 84 THR A N 1
ATOM 648 C CA . THR A 1 84 ? -13.703 2.831 25.875 1.00 91.06 84 THR A CA 1
ATOM 649 C C . THR A 1 84 ? -14.504 4.111 25.639 1.00 91.06 84 THR A C 1
ATOM 651 O O . THR A 1 84 ? -15.574 4.266 26.215 1.00 91.06 84 THR A O 1
ATOM 654 N N . ASN A 1 85 ? -13.999 5.011 24.788 1.00 87.00 85 ASN A N 1
ATOM 655 C CA . ASN A 1 85 ? -14.540 6.356 24.587 1.00 87.00 85 ASN A CA 1
ATOM 656 C C . ASN A 1 85 ? -15.190 6.533 23.201 1.00 87.00 85 ASN A C 1
ATOM 658 O O . ASN A 1 85 ? -15.462 7.662 22.805 1.00 87.00 85 ASN A O 1
ATOM 662 N N . GLY A 1 86 ? -15.407 5.444 22.453 1.00 91.50 86 GLY A N 1
ATOM 663 C CA . GLY A 1 86 ? -15.955 5.474 21.093 1.00 91.50 86 GLY A CA 1
ATOM 664 C C . GLY A 1 86 ? -15.093 4.697 20.098 1.00 91.50 86 GLY A C 1
ATOM 665 O O . GLY A 1 86 ? -14.573 3.625 20.418 1.00 91.50 86 GLY A O 1
ATOM 666 N N . VAL A 1 87 ? -14.931 5.232 18.889 1.00 95.69 87 VAL A N 1
ATOM 667 C CA . VAL A 1 87 ? -14.189 4.601 17.786 1.00 95.69 87 VAL A CA 1
ATOM 668 C C . VAL A 1 87 ? -12.907 5.380 17.495 1.00 95.69 87 VAL A C 1
ATOM 670 O O . VAL A 1 87 ? -12.957 6.593 17.313 1.00 95.69 87 VAL A O 1
ATOM 673 N N . GLN A 1 88 ? -11.770 4.686 17.416 1.00 96.56 88 GLN A N 1
ATOM 674 C CA . GLN A 1 88 ? -10.491 5.259 16.992 1.00 96.56 88 GLN A CA 1
ATOM 675 C C . GLN A 1 88 ? -10.145 4.738 15.589 1.00 96.56 88 GLN A C 1
ATOM 677 O O . GLN A 1 88 ? -9.930 3.535 15.437 1.00 96.56 88 GLN A O 1
ATOM 682 N N . PRO A 1 89 ? -10.070 5.604 14.562 1.00 97.75 89 PRO A N 1
ATOM 683 C CA . PRO A 1 89 ? -9.581 5.205 13.253 1.00 97.75 89 PRO A CA 1
ATOM 684 C C . PRO A 1 89 ? -8.062 5.027 13.303 1.00 97.75 89 PRO A C 1
ATOM 686 O O . PRO A 1 89 ? -7.342 5.884 13.828 1.00 97.75 89 PRO A O 1
ATOM 689 N N . GLU A 1 90 ? -7.569 3.936 12.737 1.00 98.00 90 GLU A N 1
ATOM 690 C CA . GLU A 1 90 ? -6.152 3.587 12.696 1.00 98.00 90 GLU A CA 1
ATOM 691 C C . GLU A 1 90 ? -5.754 3.227 11.267 1.00 98.00 90 GLU A C 1
ATOM 693 O O . GLU A 1 90 ? -6.361 2.357 10.647 1.00 98.00 90 GLU A O 1
ATOM 698 N N . PHE A 1 91 ? -4.741 3.904 10.734 1.00 98.06 91 PHE A N 1
ATOM 699 C CA . PHE A 1 91 ? -4.208 3.623 9.408 1.00 98.06 91 PHE A CA 1
ATOM 700 C C . PHE A 1 91 ? -3.246 2.443 9.469 1.00 98.06 91 PHE A C 1
ATOM 702 O O . PHE A 1 91 ? -2.487 2.311 10.426 1.00 98.06 91 PHE A O 1
ATOM 709 N N . VAL A 1 92 ? -3.246 1.621 8.428 1.00 97.88 92 VAL A N 1
ATOM 710 C CA . VAL A 1 92 ? -2.299 0.522 8.237 1.00 97.88 92 VAL A CA 1
ATOM 711 C C . VAL A 1 92 ? -1.937 0.431 6.762 1.00 97.88 92 VAL A C 1
ATOM 713 O O . VAL A 1 92 ? -2.781 0.646 5.891 1.00 97.88 92 VAL A O 1
ATOM 716 N N . ASN A 1 93 ? -0.690 0.090 6.454 1.00 97.62 93 ASN A N 1
ATOM 717 C CA . ASN A 1 93 ? -0.328 -0.308 5.102 1.00 97.62 93 ASN A CA 1
ATOM 718 C C . ASN A 1 93 ? 0.759 -1.374 5.083 1.00 97.62 93 ASN A C 1
ATOM 720 O O . ASN A 1 93 ? 1.754 -1.286 5.800 1.00 97.62 93 ASN A O 1
ATOM 724 N N . GLN A 1 94 ? 0.583 -2.365 4.213 1.00 96.50 94 GLN A N 1
ATOM 725 C CA . GLN A 1 94 ? 1.497 -3.491 4.075 1.00 96.50 94 GLN A CA 1
ATOM 726 C C . GLN A 1 94 ? 1.571 -3.971 2.626 1.00 96.50 94 GLN A C 1
ATOM 728 O O . GLN A 1 94 ? 0.572 -3.993 1.904 1.00 96.50 94 GLN A O 1
ATOM 733 N N . TYR A 1 95 ? 2.768 -4.392 2.217 1.00 95.50 95 TYR A N 1
ATOM 734 C CA . TYR A 1 95 ? 2.959 -5.086 0.948 1.00 95.50 95 TYR A CA 1
ATOM 735 C C . TYR A 1 95 ? 2.321 -6.472 0.981 1.00 95.50 95 TYR A C 1
ATOM 737 O O . TYR A 1 95 ? 2.374 -7.178 1.991 1.00 95.50 95 TYR A O 1
ATOM 745 N N . ILE A 1 96 ? 1.765 -6.873 -0.157 1.00 95.06 96 ILE A N 1
ATOM 746 C CA . ILE A 1 96 ? 1.336 -8.242 -0.402 1.00 95.06 96 ILE A CA 1
ATOM 747 C C . ILE A 1 96 ? 2.589 -9.066 -0.696 1.00 95.06 96 ILE A C 1
ATOM 749 O O . ILE A 1 96 ? 3.357 -8.746 -1.604 1.00 95.06 96 ILE A O 1
ATOM 753 N N . LEU A 1 97 ? 2.784 -10.146 0.060 1.00 94.56 97 LEU A N 1
ATOM 754 C CA . LEU A 1 97 ? 3.939 -11.035 -0.072 1.00 94.56 97 LEU A CA 1
ATOM 755 C C . LEU A 1 97 ? 3.786 -11.960 -1.285 1.00 94.56 97 LEU A C 1
ATOM 757 O O . LEU A 1 97 ? 3.573 -13.161 -1.149 1.00 94.56 97 LEU A O 1
ATOM 761 N N . THR A 1 98 ? 3.851 -11.382 -2.480 1.00 92.81 98 THR A N 1
ATOM 762 C CA . THR A 1 98 ? 3.893 -12.139 -3.734 1.00 92.81 98 THR A CA 1
ATOM 763 C C . THR A 1 98 ? 5.296 -12.693 -3.974 1.00 92.81 98 THR A C 1
ATOM 765 O O . THR A 1 98 ? 6.281 -12.124 -3.500 1.00 92.81 98 THR A O 1
ATOM 768 N N . ASP A 1 99 ? 5.415 -13.763 -4.760 1.00 90.81 99 ASP A N 1
ATOM 769 C CA . ASP A 1 99 ? 6.723 -14.337 -5.112 1.00 90.81 99 ASP A CA 1
ATOM 770 C C . ASP A 1 99 ? 7.635 -13.307 -5.796 1.00 90.81 99 ASP A C 1
ATOM 772 O O . ASP A 1 99 ? 8.836 -13.253 -5.535 1.00 90.81 99 ASP A O 1
ATOM 776 N N . VAL A 1 100 ? 7.047 -12.437 -6.623 1.00 87.56 100 VAL A N 1
ATOM 777 C CA . VAL A 1 100 ? 7.736 -11.333 -7.305 1.00 87.56 100 VAL A CA 1
ATOM 778 C C . VAL A 1 100 ? 8.287 -10.319 -6.301 1.00 87.56 100 VAL A C 1
ATOM 780 O O . VAL A 1 100 ? 9.469 -9.980 -6.368 1.00 87.56 100 VAL A O 1
ATOM 783 N N . TYR A 1 101 ? 7.468 -9.899 -5.333 1.00 88.69 101 TYR A N 1
ATOM 784 C CA . TYR A 1 101 ? 7.882 -8.986 -4.267 1.00 88.69 101 TYR A CA 1
ATOM 785 C C . TYR A 1 101 ? 9.001 -9.593 -3.409 1.00 88.69 101 TYR A C 1
ATOM 787 O O . TYR A 1 101 ? 10.016 -8.949 -3.143 1.00 88.69 101 TYR A O 1
ATOM 795 N N . LEU A 1 102 ? 8.854 -10.857 -3.001 1.00 90.12 102 LEU A N 1
ATOM 796 C CA . LEU A 1 102 ? 9.847 -11.562 -2.186 1.00 90.12 102 LEU A CA 1
ATOM 797 C C . LEU A 1 102 ? 11.177 -11.744 -2.937 1.00 90.12 102 LEU A C 1
ATOM 799 O O . LEU A 1 102 ? 12.253 -11.561 -2.358 1.00 90.12 102 LEU A O 1
ATOM 803 N N . ALA A 1 103 ? 11.127 -12.049 -4.236 1.00 86.19 103 ALA A N 1
ATOM 804 C CA . ALA A 1 103 ? 12.306 -12.111 -5.096 1.00 86.19 103 ALA A CA 1
ATOM 805 C C . ALA A 1 103 ? 13.001 -10.743 -5.223 1.00 86.19 103 ALA A C 1
ATOM 807 O O . ALA A 1 103 ? 14.226 -10.661 -5.113 1.00 86.19 103 ALA A O 1
ATOM 808 N N . ALA A 1 104 ? 12.234 -9.662 -5.392 1.00 83.38 104 ALA A N 1
ATOM 809 C CA . ALA A 1 104 ? 12.774 -8.305 -5.447 1.00 83.38 104 ALA A CA 1
ATOM 810 C C . ALA A 1 104 ? 13.427 -7.892 -4.116 1.00 83.38 104 ALA A C 1
ATOM 812 O O . ALA A 1 104 ? 14.549 -7.391 -4.107 1.00 83.38 104 ALA A O 1
ATOM 813 N N . MET A 1 105 ? 12.775 -8.171 -2.984 1.00 84.12 105 MET A N 1
ATOM 814 C CA . MET A 1 105 ? 13.277 -7.834 -1.646 1.00 84.12 105 MET A CA 1
ATOM 815 C C . MET A 1 105 ? 14.505 -8.654 -1.225 1.00 84.12 105 MET A C 1
ATOM 817 O O . MET A 1 105 ? 15.355 -8.160 -0.483 1.00 84.12 105 MET A O 1
ATOM 821 N N . SER A 1 106 ? 14.614 -9.906 -1.677 1.00 84.69 106 SER A N 1
ATOM 822 C CA . SER A 1 106 ? 15.753 -10.780 -1.356 1.00 84.69 106 SER A CA 1
ATOM 823 C C . SER A 1 106 ? 17.010 -10.462 -2.173 1.00 84.69 106 SER A C 1
ATOM 825 O O . SER A 1 106 ? 18.125 -10.765 -1.737 1.00 84.69 106 SER A O 1
ATOM 827 N N . SER A 1 107 ? 16.865 -9.804 -3.326 1.00 77.94 107 SER A N 1
ATOM 8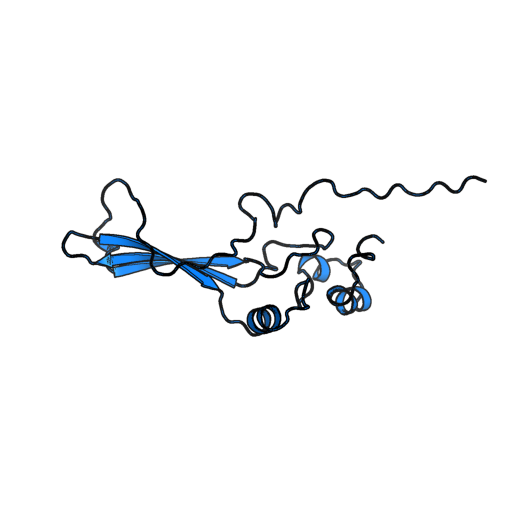28 C CA . SER A 1 107 ? 17.979 -9.470 -4.209 1.00 77.94 107 SER A CA 1
ATOM 829 C C . SER A 1 107 ? 18.439 -8.022 -4.029 1.00 77.94 107 SER A C 1
ATOM 831 O O . SER A 1 107 ? 17.891 -7.087 -4.602 1.00 77.94 107 SER A O 1
ATOM 833 N N . LYS A 1 108 ? 19.549 -7.824 -3.305 1.00 63.06 108 LYS A N 1
ATOM 834 C CA . LYS A 1 108 ? 20.191 -6.499 -3.147 1.00 63.06 108 LYS A CA 1
ATOM 835 C C . LYS A 1 108 ? 20.714 -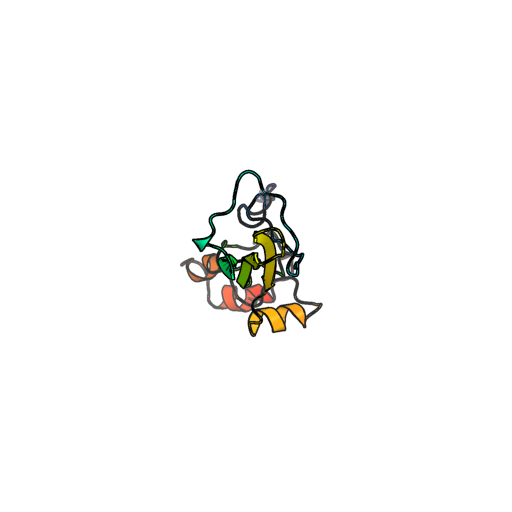5.893 -4.458 1.00 63.06 108 LYS A C 1
ATOM 837 O O . LYS A 1 108 ? 21.087 -4.722 -4.487 1.00 63.06 108 LYS A O 1
ATOM 842 N N . TYR A 1 109 ? 20.800 -6.696 -5.517 1.00 64.06 109 TYR A N 1
ATOM 843 C CA . TYR A 1 109 ? 21.328 -6.289 -6.817 1.00 64.06 109 TYR A CA 1
ATOM 844 C C . TYR A 1 109 ? 20.230 -5.935 -7.821 1.00 64.06 109 TYR A C 1
ATOM 846 O O . TYR A 1 109 ? 20.540 -5.356 -8.863 1.00 64.06 109 TYR A O 1
ATOM 854 N N . LEU A 1 110 ? 18.963 -6.239 -7.516 1.00 66.44 110 LEU A N 1
ATOM 855 C CA . LEU A 1 110 ? 17.849 -5.887 -8.383 1.00 66.44 110 LEU A CA 1
ATOM 856 C C . LEU A 1 110 ? 17.594 -4.376 -8.297 1.00 66.44 110 LEU A C 1
ATOM 858 O O . LEU A 1 110 ? 17.070 -3.860 -7.314 1.00 66.44 110 LEU A O 1
ATOM 862 N N . ARG A 1 111 ? 18.015 -3.644 -9.331 1.00 63.78 111 ARG A N 1
ATOM 863 C CA . ARG A 1 111 ? 17.751 -2.198 -9.466 1.00 63.78 111 ARG A CA 1
ATOM 864 C C . ARG A 1 111 ? 16.522 -1.899 -10.327 1.00 63.78 111 ARG A C 1
ATOM 866 O O . ARG A 1 111 ? 16.030 -0.770 -10.312 1.00 63.78 111 ARG A O 1
ATOM 873 N N . VAL A 1 112 ? 16.038 -2.912 -11.041 1.00 66.12 112 VAL A N 1
ATOM 874 C CA . VAL A 1 112 ? 14.897 -2.889 -11.962 1.00 66.12 112 VAL A CA 1
ATOM 875 C C . VAL A 1 112 ? 13.921 -4.009 -11.589 1.00 66.12 112 VAL A C 1
ATOM 877 O O . VAL A 1 112 ? 14.383 -5.021 -11.058 1.00 66.12 112 VAL A O 1
ATOM 880 N N . PRO A 1 113 ? 12.608 -3.858 -11.842 1.00 69.12 113 PRO A N 1
ATOM 881 C CA . PRO A 1 113 ? 11.643 -4.925 -11.586 1.00 69.12 113 PRO A CA 1
ATOM 882 C C . PRO A 1 113 ? 11.974 -6.209 -12.350 1.00 69.12 113 PRO A C 1
ATOM 884 O O . PRO A 1 113 ? 12.555 -6.172 -13.434 1.00 69.12 113 PRO A O 1
ATOM 887 N N . THR A 1 114 ? 11.574 -7.353 -11.794 1.00 69.81 114 THR A N 1
ATOM 888 C CA . THR A 1 114 ? 11.766 -8.668 -12.431 1.00 69.81 114 THR A CA 1
ATOM 889 C C . THR A 1 114 ? 10.885 -8.864 -13.662 1.00 69.81 114 THR A C 1
ATOM 891 O O . THR A 1 114 ? 11.259 -9.614 -14.562 1.00 69.81 114 THR A O 1
ATOM 894 N N . LEU A 1 115 ? 9.720 -8.214 -13.696 1.00 73.12 115 LEU A N 1
ATOM 895 C CA . LEU A 1 115 ? 8.770 -8.294 -14.796 1.00 73.12 115 LEU A CA 1
ATOM 896 C C . LEU A 1 115 ? 8.859 -7.051 -15.691 1.00 73.12 115 LEU A C 1
ATOM 898 O O . LEU A 1 115 ? 8.994 -5.938 -15.170 1.00 73.12 115 LEU A O 1
ATOM 902 N N . PRO A 1 116 ? 8.744 -7.227 -17.021 1.00 72.88 116 PRO A N 1
ATOM 903 C CA . PRO A 1 116 ? 8.639 -6.109 -17.945 1.00 72.88 116 PRO A CA 1
ATOM 904 C C . PRO A 1 116 ? 7.350 -5.326 -17.681 1.00 72.88 116 PRO A C 1
ATOM 906 O O . PRO A 1 116 ? 6.338 -5.887 -17.251 1.00 72.88 116 PRO A O 1
ATOM 909 N N . SER A 1 117 ? 7.379 -4.025 -17.968 1.00 76.62 117 SER A N 1
ATOM 910 C CA . SER A 1 117 ? 6.187 -3.181 -17.866 1.00 76.62 117 SER A CA 1
ATOM 911 C C . SER A 1 117 ? 5.068 -3.684 -18.778 1.00 76.62 117 SER A C 1
ATOM 913 O O . SER A 1 117 ? 5.317 -4.111 -19.909 1.00 76.62 117 SER A O 1
ATOM 915 N N . ILE A 1 118 ? 3.813 -3.540 -18.345 1.00 76.00 118 ILE A N 1
ATOM 916 C CA . ILE A 1 118 ? 2.658 -3.744 -19.229 1.00 76.00 118 ILE A CA 1
ATOM 917 C C . ILE A 1 118 ? 2.755 -2.835 -20.459 1.00 76.00 118 ILE A C 1
ATOM 919 O O . ILE A 1 118 ? 2.411 -3.272 -21.555 1.00 76.00 118 ILE A O 1
ATOM 923 N N . ALA A 1 119 ? 3.277 -1.613 -20.313 1.00 76.94 119 ALA A N 1
ATOM 924 C CA . ALA A 1 119 ? 3.502 -0.709 -21.439 1.00 76.94 119 ALA A CA 1
ATOM 925 C C . ALA A 1 119 ? 4.469 -1.315 -22.476 1.00 76.94 119 ALA A C 1
ATOM 927 O O . ALA A 1 119 ? 4.221 -1.211 -23.677 1.00 76.94 119 ALA A O 1
ATOM 928 N N . THR A 1 120 ? 5.508 -2.022 -22.020 1.00 76.88 120 THR A N 1
ATOM 929 C CA . THR A 1 120 ? 6.437 -2.762 -22.887 1.00 76.88 120 THR A CA 1
ATOM 930 C C . THR A 1 120 ? 5.746 -3.942 -23.571 1.00 76.88 120 THR A C 1
ATOM 932 O O . THR A 1 120 ? 5.958 -4.159 -24.766 1.00 76.88 120 THR A O 1
ATOM 935 N N . LEU A 1 121 ? 4.911 -4.691 -22.840 1.00 77.00 121 LEU A N 1
ATOM 936 C CA . LEU A 1 121 ? 4.218 -5.887 -23.339 1.00 77.00 121 LEU A CA 1
ATOM 937 C C . LEU A 1 121 ? 3.191 -5.575 -24.432 1.00 77.00 121 LEU A C 1
ATOM 939 O O . LEU A 1 121 ? 3.035 -6.358 -25.365 1.00 77.00 121 LEU A O 1
ATOM 943 N N . VAL A 1 122 ? 2.486 -4.447 -24.322 1.00 79.75 122 VAL A N 1
ATOM 944 C CA . VAL A 1 122 ? 1.446 -4.059 -25.291 1.00 79.75 122 VAL A CA 1
ATOM 945 C C . VAL A 1 122 ? 1.986 -3.244 -26.468 1.00 79.75 122 VAL A C 1
ATOM 947 O O . VAL A 1 122 ? 1.234 -2.941 -27.393 1.00 79.75 122 VAL A O 1
ATOM 950 N N . ASN A 1 123 ? 3.270 -2.879 -26.458 1.00 77.12 123 ASN A N 1
ATOM 951 C CA . ASN A 1 123 ? 3.890 -2.145 -27.553 1.00 77.12 123 ASN A CA 1
ATOM 952 C C . ASN A 1 123 ? 4.179 -3.099 -28.736 1.00 77.12 123 ASN A C 1
ATOM 954 O O . ASN A 1 123 ? 5.021 -3.989 -28.611 1.00 77.12 123 ASN A O 1
ATOM 958 N N . PRO A 1 124 ? 3.544 -2.909 -29.912 1.00 77.75 124 PRO A N 1
ATOM 959 C CA . PRO A 1 124 ? 3.708 -3.797 -31.067 1.00 77.75 124 PRO A CA 1
ATOM 960 C C . PRO A 1 124 ? 5.106 -3.733 -31.701 1.00 77.75 124 PRO A C 1
ATOM 962 O O . PRO A 1 124 ? 5.437 -4.565 -32.542 1.00 77.75 124 PRO A O 1
ATOM 965 N N . LEU A 1 125 ? 5.921 -2.744 -31.320 1.00 77.31 125 LEU A N 1
ATOM 966 C CA . LEU A 1 125 ? 7.313 -2.609 -31.747 1.00 77.31 125 LEU A CA 1
ATOM 967 C C . LEU A 1 125 ? 8.295 -3.290 -30.778 1.00 77.31 125 LEU A C 1
ATOM 969 O O . LEU A 1 125 ? 9.488 -3.373 -31.078 1.00 77.31 125 LEU A O 1
ATOM 973 N N . SER A 1 126 ? 7.823 -3.788 -29.631 1.00 74.56 126 SER A N 1
ATOM 974 C CA . SER A 1 126 ? 8.647 -4.544 -28.690 1.00 74.56 126 SER A CA 1
ATOM 975 C C . SER A 1 126 ? 8.932 -5.939 -29.236 1.00 74.56 126 SER A C 1
ATOM 977 O O . SER A 1 126 ? 8.023 -6.720 -29.513 1.00 74.56 126 SER A O 1
ATOM 979 N N . SER A 1 127 ? 10.211 -6.291 -29.348 1.00 78.00 127 SER A N 1
ATOM 980 C CA . SER A 1 127 ? 10.613 -7.657 -29.688 1.00 78.00 127 SER A CA 1
ATOM 981 C C . SER A 1 127 ? 10.700 -8.537 -28.433 1.00 78.00 127 SER A C 1
ATOM 983 O O . SER A 1 127 ? 11.026 -8.047 -27.350 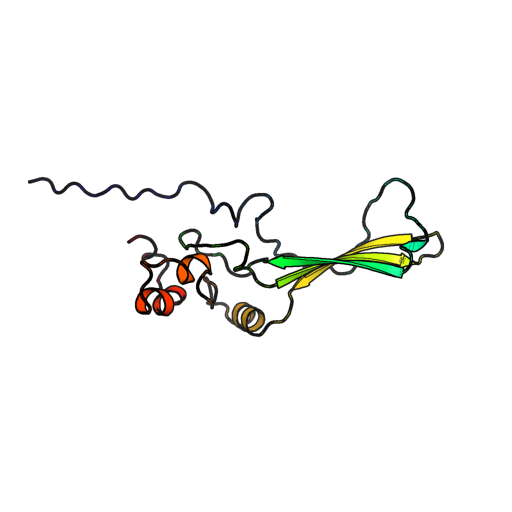1.00 78.00 127 SER A O 1
ATOM 985 N N . LEU A 1 128 ? 10.497 -9.852 -28.580 1.00 72.44 128 LEU A N 1
ATOM 986 C CA . LEU A 1 128 ? 10.733 -10.845 -27.514 1.00 72.44 128 LEU A CA 1
ATOM 987 C C . LEU A 1 128 ? 12.135 -10.717 -26.898 1.00 72.44 128 LEU A C 1
ATOM 989 O O . LEU A 1 128 ? 12.302 -10.854 -25.689 1.00 72.44 128 LEU A O 1
ATOM 993 N N . TYR A 1 129 ? 13.139 -10.412 -27.723 1.00 70.44 129 TYR A N 1
ATOM 994 C CA . TYR A 1 129 ? 14.502 -10.161 -27.263 1.00 70.44 129 TYR A CA 1
ATOM 995 C C . TYR A 1 129 ? 14.576 -8.927 -26.356 1.00 70.44 129 TYR A C 1
ATOM 997 O O . TYR A 1 129 ? 15.186 -8.986 -25.294 1.00 70.44 129 TYR A O 1
ATOM 1005 N N . THR A 1 130 ? 13.907 -7.834 -26.733 1.00 69.12 130 THR A N 1
ATOM 1006 C CA . THR A 1 130 ? 13.834 -6.606 -25.929 1.00 69.12 130 THR A CA 1
ATOM 1007 C C . THR A 1 130 ? 13.189 -6.870 -24.569 1.00 69.12 130 THR A C 1
ATOM 1009 O O . THR A 1 130 ? 13.707 -6.399 -23.564 1.00 69.12 130 THR A O 1
ATOM 1012 N N . MET A 1 131 ? 12.115 -7.667 -24.525 1.00 70.06 131 MET A N 1
ATOM 1013 C CA . MET A 1 131 ? 11.425 -8.032 -23.279 1.00 70.06 131 MET A CA 1
ATOM 1014 C C . MET A 1 131 ? 12.301 -8.905 -22.368 1.00 70.06 131 MET A C 1
ATOM 1016 O O . MET A 1 131 ? 12.378 -8.662 -21.169 1.00 70.06 131 MET A O 1
ATOM 1020 N N . MET A 1 132 ? 12.998 -9.905 -22.924 1.00 70.44 132 MET A N 1
ATOM 1021 C CA . MET A 1 132 ? 13.879 -10.791 -22.145 1.00 70.44 132 MET A CA 1
ATOM 1022 C C . MET A 1 132 ? 15.168 -10.099 -21.683 1.00 70.44 132 MET A C 1
ATOM 1024 O O . MET A 1 132 ? 15.711 -10.438 -20.632 1.00 70.44 132 MET A O 1
ATOM 1028 N N . ALA A 1 133 ? 15.666 -9.135 -22.458 1.00 68.00 133 ALA A N 1
ATOM 1029 C CA . ALA A 1 133 ? 16.865 -8.376 -22.129 1.00 68.00 133 ALA A CA 1
ATOM 1030 C C . ALA A 1 133 ? 16.588 -7.185 -21.195 1.00 68.00 133 ALA A C 1
ATOM 1032 O O . ALA A 1 133 ? 17.536 -6.666 -20.613 1.00 68.00 133 ALA A O 1
ATOM 1033 N N . GLU A 1 134 ? 15.331 -6.749 -21.029 1.00 69.38 134 GLU A N 1
ATOM 1034 C CA . GLU A 1 134 ? 14.964 -5.583 -20.209 1.00 69.38 134 GLU A CA 1
ATOM 1035 C C . GLU A 1 134 ? 15.490 -5.667 -18.762 1.00 69.38 134 GLU A C 1
ATOM 1037 O O . GLU A 1 134 ? 16.157 -4.718 -18.345 1.00 69.38 134 GLU A O 1
ATOM 1042 N N . PRO A 1 135 ? 15.335 -6.787 -18.020 1.00 63.56 135 PRO A N 1
ATOM 1043 C CA . PRO A 1 135 ? 15.849 -6.895 -16.648 1.00 63.56 135 PRO A CA 1
ATOM 1044 C C . PRO A 1 135 ? 17.383 -6.870 -16.561 1.00 63.56 135 PRO A C 1
ATOM 1046 O O . PRO A 1 135 ? 17.952 -6.624 -15.498 1.00 63.56 135 PRO A O 1
ATOM 1049 N N . TRP A 1 136 ? 18.057 -7.139 -17.682 1.00 62.53 136 TRP A N 1
AT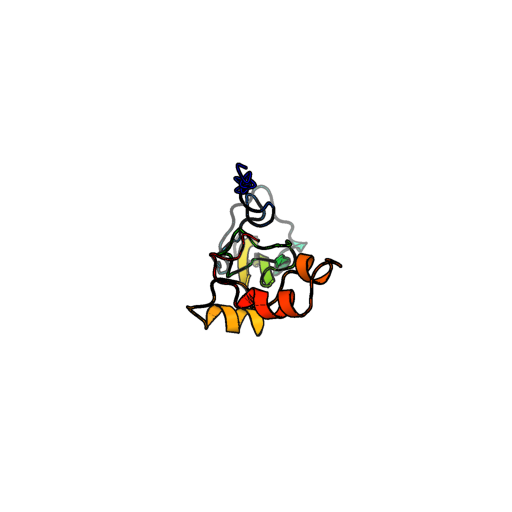OM 1050 C CA . TRP A 1 136 ? 19.512 -7.224 -17.802 1.00 62.53 136 TRP A CA 1
ATOM 1051 C C . TRP A 1 136 ? 20.117 -6.022 -18.534 1.00 62.53 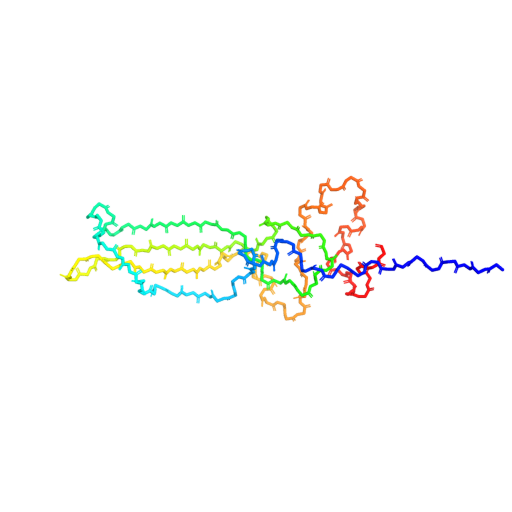136 TRP A C 1
ATOM 1053 O O . TRP A 1 136 ? 21.338 -5.974 -18.710 1.00 62.53 136 TRP A O 1
ATOM 1063 N N . ARG A 1 137 ? 19.301 -5.044 -18.962 1.00 62.41 137 ARG A N 1
ATOM 1064 C CA . ARG A 1 137 ? 19.812 -3.833 -19.609 1.00 62.41 137 ARG A CA 1
ATOM 1065 C C . ARG A 1 137 ? 20.648 -3.063 -18.591 1.00 62.41 137 ARG A C 1
ATOM 1067 O O . ARG A 1 137 ? 20.131 -2.658 -17.549 1.00 62.41 137 ARG A O 1
ATOM 1074 N N . PRO A 1 138 ? 21.941 -2.821 -18.867 1.00 51.47 138 PRO A N 1
ATOM 1075 C CA . PRO A 1 138 ? 22.718 -1.929 -18.027 1.00 51.47 138 PRO A CA 1
ATOM 1076 C C . PRO A 1 138 ? 22.087 -0.534 -18.105 1.00 51.47 138 PRO A C 1
ATOM 1078 O O . PRO A 1 138 ? 21.699 -0.100 -19.190 1.00 51.47 138 PRO A O 1
ATOM 1081 N N . ALA A 1 139 ? 22.040 0.196 -16.987 1.00 47.72 139 ALA A N 1
ATOM 1082 C CA . ALA A 1 139 ? 21.473 1.554 -16.906 1.00 47.72 139 ALA A CA 1
ATOM 1083 C C . ALA A 1 139 ? 22.063 2.545 -17.946 1.00 47.72 139 ALA A C 1
ATOM 1085 O O . ALA A 1 139 ? 21.510 3.608 -18.206 1.00 47.72 139 ALA A O 1
ATOM 1086 N N . SER A 1 140 ? 23.187 2.200 -18.586 1.00 42.31 140 SER A N 1
ATOM 1087 C CA . SER A 1 140 ? 23.803 2.947 -19.688 1.00 42.31 140 SER A CA 1
ATOM 1088 C C . SER A 1 140 ? 23.159 2.725 -21.070 1.00 42.31 140 SER A C 1
ATOM 1090 O O . SER A 1 140 ? 23.379 3.539 -21.969 1.00 42.31 140 SER A O 1
ATOM 1092 N N . GLN A 1 141 ? 22.370 1.660 -21.259 1.00 43.16 141 GLN A N 1
ATOM 1093 C CA . GLN A 1 141 ? 21.741 1.263 -22.530 1.00 43.16 141 GLN A CA 1
ATOM 1094 C C . GLN A 1 141 ? 20.230 1.547 -22.597 1.00 43.16 141 GLN A C 1
ATOM 1096 O O . GLN A 1 141 ? 19.599 1.227 -23.603 1.00 43.16 141 GLN A O 1
ATOM 1101 N N . ALA A 1 142 ? 19.653 2.235 -21.604 1.00 39.00 142 ALA A N 1
ATOM 1102 C CA . ALA A 1 142 ? 18.301 2.819 -21.662 1.00 39.00 142 ALA A CA 1
ATOM 1103 C C . ALA A 1 142 ? 18.148 3.941 -22.726 1.00 39.00 142 ALA A C 1
ATOM 1105 O O . ALA A 1 142 ? 17.108 4.579 -22.838 1.00 39.00 142 ALA A O 1
ATOM 1106 N N . HIS A 1 143 ? 19.201 4.193 -23.509 1.00 36.03 143 HIS A N 1
ATOM 1107 C CA . HIS A 1 143 ? 19.359 5.331 -24.406 1.00 36.03 143 HIS A CA 1
ATOM 1108 C C . HIS A 1 143 ? 19.593 4.948 -25.883 1.00 36.03 143 HIS A C 1
ATOM 1110 O O . HIS A 1 143 ? 20.409 5.585 -26.561 1.00 36.03 143 HIS A O 1
ATOM 1116 N N . GLN A 1 144 ? 18.924 3.908 -26.370 1.00 29.77 144 GLN A N 1
ATOM 1117 C CA . GLN A 1 144 ? 18.816 3.617 -27.802 1.00 29.77 144 GLN A CA 1
ATOM 1118 C C . GLN A 1 144 ? 17.349 3.529 -28.181 1.00 29.77 144 GLN A C 1
ATOM 1120 O O . GLN A 1 144 ? 16.601 2.906 -27.394 1.00 29.77 144 GLN A O 1
#

InterPro domains:
  IPR004294 Carotenoid oxygenase [PF03055] (22-121)
  IPR004294 Carotenoid oxygenase [PTHR10543] (28-120)

Secondary structure (DSSP, 8-state):
------------S--GGGSGGGS-----EEEEEPP--S---GGGTT-EEEEEEE--S----TTS---TTSSPEEEEEEEEEEETTEEEEEEEEEE---HHHHHHHH-TT--S-SSPPHHHHH-TT--HHHHHHGGG--TTSTT-

Foldseek 3Di:
DDDDDPDQPPPPDFDPCCDDPNNADPDWDDFAFDDDDDADDPVLEQHKDKDKFFHAPADLASLADADRVLHFIKMWMWGQYDDPVGTTTTIGMDTDPDPQVVVCVVDPPQNDGPAHHPVLVPDPPRDPCNRVCVSVDDSVRSRD

Organism: NCBI:txid1442369